Protein AF-A0AAU9IQX3-F1 (afdb_monomer_lite)

Sequence (150 aa):
MESRPSGNSKKLRDKISEKLEEYGEAIANEDLLDYIMLISTKCRKTKEQLLVILREFFEDQTEEFVDWLRNISFSTEKKKKCKFWPNCPDEEECSYFHPHEQCPRWPKCKFGAQCLFIHPTIACKFGENCSRPNCAYDHPHKKQKHNDNN

Structure (mmCIF, N/CA/C/O backbone):
data_AF-A0AAU9IQX3-F1
#
_entry.id   AF-A0AAU9IQX3-F1
#
loop_
_atom_site.group_PDB
_atom_site.id
_atom_site.type_symbol
_atom_site.label_atom_id
_atom_site.label_alt_id
_atom_site.label_comp_id
_atom_site.label_asym_id
_atom_site.label_entity_id
_atom_site.label_seq_id
_atom_site.pdbx_PDB_ins_code
_atom_site.Cartn_x
_atom_site.Cartn_y
_atom_site.Cartn_z
_atom_site.occupancy
_atom_site.B_iso_or_equiv
_atom_site.auth_seq_id
_atom_site.auth_comp_id
_atom_site.auth_asym_id
_atom_site.auth_atom_id
_atom_site.pdbx_PDB_model_num
ATOM 1 N N . MET A 1 1 ? 26.316 -1.452 14.684 1.00 34.81 1 MET A N 1
ATOM 2 C CA . MET A 1 1 ? 25.655 -1.399 13.362 1.00 34.81 1 MET A CA 1
ATOM 3 C C . MET A 1 1 ? 24.176 -1.204 13.632 1.00 34.81 1 MET A C 1
ATOM 5 O O . MET A 1 1 ? 23.478 -2.169 13.904 1.00 34.81 1 MET A O 1
ATOM 9 N N . GLU A 1 2 ? 23.744 0.049 13.727 1.00 32.09 2 GLU A N 1
ATOM 10 C CA . GLU A 1 2 ? 22.374 0.390 14.112 1.00 32.09 2 GLU A CA 1
ATOM 11 C C . GLU A 1 2 ? 21.469 0.333 12.882 1.00 32.09 2 GLU A C 1
ATOM 13 O O . GLU A 1 2 ? 21.666 1.048 11.897 1.00 32.09 2 GLU A O 1
ATOM 18 N N . SER A 1 3 ? 20.490 -0.564 12.924 1.00 39.12 3 SER A N 1
ATOM 19 C CA . SER A 1 3 ? 19.443 -0.673 11.917 1.00 39.12 3 SER A CA 1
ATOM 20 C C . SER A 1 3 ? 18.594 0.598 11.948 1.00 39.12 3 SER A C 1
ATOM 22 O O . SER A 1 3 ? 17.768 0.769 12.842 1.00 39.12 3 SER A O 1
ATOM 24 N N . ARG A 1 4 ? 18.791 1.499 10.976 1.00 37.75 4 ARG A N 1
ATOM 25 C CA . ARG A 1 4 ? 17.914 2.662 10.766 1.00 37.75 4 ARG A CA 1
ATOM 26 C C . ARG A 1 4 ? 16.454 2.182 10.689 1.00 37.75 4 ARG A C 1
ATOM 28 O O . ARG A 1 4 ? 16.157 1.349 9.826 1.00 37.75 4 ARG A O 1
ATOM 35 N N . PRO A 1 5 ? 15.530 2.680 11.530 1.00 39.25 5 PRO A N 1
ATOM 36 C CA . PRO A 1 5 ? 14.126 2.332 11.387 1.00 39.25 5 PRO A CA 1
ATOM 37 C C . PRO A 1 5 ? 13.634 2.857 10.034 1.00 39.25 5 PRO A C 1
ATOM 39 O O . PRO A 1 5 ? 13.852 4.016 9.680 1.00 39.25 5 PRO A O 1
ATOM 42 N N . SER A 1 6 ? 13.013 1.980 9.242 1.00 49.97 6 SER A N 1
ATOM 43 C CA . SER A 1 6 ? 12.410 2.351 7.959 1.00 49.97 6 SER A CA 1
ATOM 44 C C . SER A 1 6 ? 11.448 3.520 8.166 1.00 49.97 6 SER A C 1
ATOM 46 O O . SER A 1 6 ? 10.503 3.403 8.943 1.00 49.97 6 SER A O 1
ATOM 48 N N . GLY A 1 7 ? 11.642 4.628 7.442 1.00 55.78 7 GLY A N 1
ATOM 49 C CA . GLY A 1 7 ? 10.806 5.837 7.551 1.00 55.78 7 GLY A CA 1
ATOM 50 C C . GLY A 1 7 ? 9.304 5.602 7.322 1.00 55.78 7 GLY A C 1
ATOM 51 O O . GLY A 1 7 ? 8.484 6.427 7.713 1.00 55.78 7 GLY A O 1
ATOM 52 N N . ASN A 1 8 ? 8.931 4.452 6.758 1.00 64.00 8 ASN A N 1
ATOM 53 C CA . ASN A 1 8 ? 7.542 4.021 6.611 1.00 64.00 8 ASN A CA 1
ATOM 54 C C . ASN A 1 8 ? 6.880 3.663 7.952 1.00 64.00 8 ASN A C 1
ATOM 56 O O . ASN A 1 8 ? 5.699 3.940 8.121 1.00 64.00 8 ASN A O 1
ATOM 60 N N . SER A 1 9 ? 7.621 3.098 8.914 1.00 71.50 9 SER A N 1
ATOM 61 C CA . SER A 1 9 ? 7.076 2.746 10.233 1.00 71.50 9 SER A CA 1
ATOM 62 C C . SER A 1 9 ? 6.749 3.988 11.059 1.00 71.50 9 SER A C 1
ATOM 64 O O . SER A 1 9 ? 5.744 3.998 11.760 1.00 71.50 9 SER A O 1
ATOM 66 N N . LYS A 1 10 ? 7.559 5.051 10.934 1.00 78.12 10 LYS A N 1
ATOM 67 C CA . LYS A 1 10 ? 7.306 6.336 11.600 1.00 78.12 10 LYS A CA 1
ATOM 68 C C . LYS A 1 10 ? 6.043 7.004 11.043 1.00 78.12 10 LYS A C 1
ATOM 70 O O . LYS A 1 10 ? 5.125 7.274 11.799 1.00 78.12 10 LYS A O 1
ATOM 75 N N . LYS A 1 11 ? 5.937 7.108 9.710 1.00 82.75 11 LYS A N 1
ATOM 76 C CA . LYS A 1 11 ? 4.737 7.641 9.032 1.00 82.75 11 LYS A CA 1
ATOM 77 C C . LYS A 1 11 ? 3.459 6.861 9.354 1.00 82.75 11 LYS A C 1
ATOM 79 O O . LYS A 1 11 ? 2.388 7.453 9.409 1.00 82.75 11 LYS A O 1
ATOM 84 N N . LEU A 1 12 ? 3.555 5.538 9.502 1.00 85.06 12 LEU A N 1
ATOM 85 C CA . LEU A 1 12 ? 2.416 4.702 9.882 1.00 85.06 12 LEU A CA 1
ATOM 86 C C . LEU A 1 12 ? 1.978 4.992 11.322 1.00 85.06 12 LEU A C 1
ATOM 88 O O . LEU A 1 12 ? 0.790 5.181 11.558 1.00 85.06 12 LEU A O 1
ATOM 92 N N . ARG A 1 13 ? 2.937 5.074 12.252 1.00 87.81 13 ARG A N 1
ATOM 93 C CA . ARG A 1 13 ? 2.680 5.398 13.659 1.00 87.81 13 ARG A CA 1
ATOM 94 C C . ARG A 1 13 ? 1.999 6.758 13.807 1.00 87.81 13 ARG A C 1
ATOM 96 O O . ARG A 1 13 ? 0.999 6.834 14.505 1.00 87.81 13 ARG A O 1
ATOM 103 N N . ASP A 1 14 ? 2.500 7.787 13.121 1.00 88.69 14 ASP A N 1
ATOM 104 C CA . ASP A 1 14 ? 1.944 9.147 13.197 1.00 88.69 14 ASP A CA 1
ATOM 105 C C . ASP A 1 14 ? 0.465 9.172 12.760 1.00 88.69 14 ASP A C 1
ATOM 107 O O . ASP A 1 14 ? -0.378 9.730 13.453 1.00 88.69 14 ASP A O 1
ATOM 111 N N . LYS A 1 15 ? 0.123 8.469 11.668 1.00 90.06 15 LYS A N 1
ATOM 112 C CA . LYS A 1 15 ? -1.268 8.344 11.196 1.00 90.06 15 LYS A CA 1
ATOM 113 C C . LYS A 1 15 ? -2.175 7.596 12.170 1.00 90.06 15 LYS A C 1
ATOM 115 O O . LYS A 1 15 ? -3.340 7.947 12.298 1.00 90.06 15 LYS A O 1
ATOM 120 N N . ILE A 1 16 ? -1.673 6.529 12.799 1.00 90.00 16 ILE A N 1
ATOM 121 C CA . ILE A 1 16 ? -2.442 5.770 13.799 1.00 90.00 16 ILE A CA 1
ATOM 122 C C . ILE A 1 16 ? -2.677 6.632 15.029 1.00 90.00 16 ILE A C 1
ATOM 124 O O . ILE A 1 16 ? -3.809 6.685 15.483 1.00 90.00 16 ILE A O 1
ATOM 128 N N . SER A 1 17 ? -1.662 7.353 15.503 1.00 90.94 17 SER A N 1
ATOM 129 C CA . SER A 1 17 ? -1.792 8.282 16.628 1.00 90.94 17 SER A CA 1
ATOM 130 C C . SER A 1 17 ? -2.894 9.316 16.384 1.00 90.94 17 SER A C 1
ATOM 132 O O . SER A 1 17 ? -3.833 9.388 17.166 1.00 90.94 17 SER A O 1
ATOM 134 N N . GLU A 1 18 ? -2.836 10.030 15.255 1.00 91.06 18 GLU A N 1
ATOM 135 C CA . GLU A 1 18 ? -3.846 11.032 14.873 1.00 91.06 18 GLU A CA 1
ATOM 136 C C . GLU A 1 18 ? -5.248 10.413 14.783 1.00 91.06 18 GLU A C 1
ATOM 138 O O . GLU A 1 18 ? -6.224 10.974 15.274 1.00 91.06 18 GLU A O 1
ATOM 143 N N . LYS A 1 19 ? -5.356 9.199 14.226 1.00 90.50 19 LYS A N 1
ATOM 144 C CA . LYS A 1 19 ? -6.648 8.521 14.122 1.00 90.50 19 LYS A CA 1
ATOM 145 C C . LYS A 1 19 ? -7.205 8.087 15.475 1.00 90.50 19 LYS A C 1
ATOM 147 O O . LYS A 1 19 ? -8.419 8.083 15.631 1.00 90.50 19 LYS A O 1
ATOM 152 N N . LEU A 1 20 ? -6.358 7.703 16.431 1.00 90.69 20 LEU A N 1
ATOM 153 C CA . LEU A 1 20 ? -6.795 7.354 17.786 1.00 90.69 20 LEU A CA 1
ATOM 154 C C . LEU A 1 20 ? -7.352 8.573 18.531 1.00 90.69 20 LEU A C 1
ATOM 156 O O . LEU A 1 20 ? -8.332 8.428 19.257 1.00 90.69 20 LEU A O 1
ATOM 160 N N . GLU A 1 21 ? -6.784 9.761 18.311 1.00 88.88 21 GLU A N 1
ATOM 161 C CA . GLU A 1 21 ? -7.283 11.015 18.893 1.00 88.88 21 GLU A CA 1
ATOM 162 C C . GLU A 1 21 ? -8.717 11.334 18.437 1.00 88.88 21 GLU A C 1
ATOM 164 O O . GLU A 1 21 ? -9.513 11.822 19.238 1.00 88.88 21 GLU A O 1
ATOM 169 N N . GLU A 1 22 ? -9.096 10.975 17.201 1.00 88.06 22 GLU A N 1
ATOM 170 C CA . GLU A 1 22 ? -10.477 11.127 16.707 1.00 88.06 22 GLU A CA 1
ATOM 171 C C . GLU A 1 22 ? -11.498 10.272 17.483 1.00 88.06 22 GLU A C 1
ATOM 173 O O . GLU A 1 22 ? -12.663 10.656 17.585 1.00 88.06 22 GLU A O 1
ATOM 178 N N . TYR A 1 23 ? -11.079 9.127 18.038 1.00 84.88 23 TYR A N 1
ATOM 179 C CA . TYR A 1 23 ? -11.939 8.265 18.863 1.00 84.88 23 TYR A CA 1
ATOM 180 C C . TYR A 1 23 ? -11.944 8.675 20.347 1.00 84.88 23 TYR A C 1
ATOM 182 O O . TYR A 1 23 ? -12.797 8.214 21.105 1.00 84.88 23 TYR A O 1
ATOM 190 N N . GLY A 1 24 ? -11.040 9.573 20.754 1.00 82.00 24 GLY A N 1
ATOM 191 C CA . GLY A 1 24 ? -11.002 10.207 22.072 1.00 82.00 24 GLY A CA 1
ATOM 192 C C . GLY A 1 24 ? -9.665 10.046 22.804 1.00 82.00 24 GLY A C 1
ATOM 193 O O . GLY A 1 24 ? -9.001 9.015 22.712 1.00 82.00 24 GLY A O 1
ATOM 194 N N . GLU A 1 25 ? -9.299 11.047 23.613 1.00 73.75 25 GLU A N 1
ATOM 195 C CA . GLU A 1 25 ? -8.032 11.077 24.374 1.00 73.75 25 GLU A CA 1
ATOM 196 C C . GLU A 1 25 ? -7.848 9.871 25.312 1.00 73.75 25 GLU A C 1
ATOM 198 O O . GLU A 1 25 ? -6.729 9.412 25.515 1.00 73.75 25 GLU A O 1
ATOM 203 N N . ALA A 1 26 ? -8.938 9.312 25.850 1.00 72.12 26 ALA A N 1
ATOM 204 C CA . ALA A 1 26 ? -8.882 8.120 26.702 1.00 72.12 26 ALA A CA 1
ATOM 205 C C . ALA A 1 26 ? -8.485 6.843 25.935 1.00 72.12 26 ALA A C 1
ATOM 207 O O . ALA A 1 26 ? -7.993 5.890 26.537 1.00 72.12 26 ALA A O 1
ATOM 208 N N . ILE A 1 27 ? -8.702 6.827 24.616 1.00 74.62 27 ILE A N 1
ATOM 209 C CA . ILE A 1 27 ? -8.369 5.715 23.718 1.00 74.62 27 ILE A CA 1
ATOM 210 C C . ILE A 1 27 ? -6.983 5.930 23.092 1.00 74.62 27 ILE A C 1
ATOM 212 O O . ILE A 1 27 ? -6.264 4.962 22.844 1.00 74.62 27 ILE A O 1
ATOM 216 N N . ALA A 1 28 ? -6.562 7.183 22.897 1.00 79.56 28 ALA A N 1
ATOM 217 C CA . ALA A 1 28 ? -5.252 7.570 22.369 1.00 79.56 28 ALA A CA 1
ATOM 218 C C . ALA A 1 28 ? -4.090 7.362 23.367 1.00 79.56 28 ALA A C 1
ATOM 220 O O . ALA A 1 28 ? -3.314 8.271 23.649 1.00 79.56 28 ALA A O 1
ATOM 221 N N . ASN A 1 29 ? -3.946 6.144 23.899 1.00 84.88 29 ASN A N 1
ATOM 222 C CA . ASN A 1 29 ? -2.809 5.753 24.731 1.00 84.88 29 ASN A CA 1
ATOM 223 C C . ASN A 1 29 ? -1.648 5.214 23.865 1.00 84.88 29 ASN A C 1
ATOM 225 O O . ASN A 1 29 ? -1.849 4.405 22.955 1.00 84.88 29 ASN A O 1
ATOM 229 N N . GLU A 1 30 ? -0.425 5.608 24.217 1.00 86.31 30 GLU A N 1
ATOM 230 C CA . GLU A 1 30 ? 0.847 5.065 23.730 1.00 86.31 30 GLU A CA 1
ATOM 231 C C . GLU A 1 30 ? 0.910 3.527 23.784 1.00 86.31 30 GLU A C 1
ATOM 233 O O . GLU A 1 30 ? 1.364 2.907 22.823 1.00 86.31 30 GLU A O 1
ATOM 238 N N . ASP A 1 31 ? 0.367 2.887 24.828 1.00 88.25 31 ASP A N 1
ATOM 239 C CA . ASP A 1 31 ? 0.328 1.418 24.924 1.00 88.25 31 ASP A CA 1
ATOM 240 C C . ASP A 1 31 ? -0.527 0.781 23.812 1.00 88.25 31 ASP A C 1
ATOM 242 O O . ASP A 1 31 ? -0.149 -0.234 23.214 1.00 88.25 31 ASP A O 1
ATOM 246 N N . LEU A 1 32 ? -1.688 1.379 23.510 1.00 89.38 32 LEU A N 1
ATOM 247 C CA . LEU A 1 32 ? -2.585 0.901 22.456 1.00 89.38 32 LEU A CA 1
ATOM 248 C C . LEU A 1 32 ? -1.977 1.163 21.075 1.00 89.38 32 LEU A C 1
ATOM 250 O O . LEU A 1 32 ? -2.033 0.296 20.202 1.00 89.38 32 LEU A O 1
ATOM 254 N N . LEU A 1 33 ? -1.344 2.323 20.889 1.00 89.69 33 LEU A N 1
ATOM 255 C CA . LEU A 1 33 ? -0.616 2.662 19.670 1.00 89.69 33 LEU A CA 1
ATOM 256 C C . LEU A 1 33 ? 0.515 1.662 19.393 1.00 89.69 33 LEU A C 1
ATOM 258 O O . LEU A 1 33 ? 0.623 1.151 18.274 1.00 89.69 33 LEU A O 1
ATOM 262 N N . ASP A 1 34 ? 1.315 1.323 20.404 1.00 88.94 34 ASP A N 1
ATOM 263 C CA . ASP A 1 34 ? 2.390 0.339 20.287 1.00 88.94 34 ASP A CA 1
ATOM 264 C C . ASP A 1 34 ? 1.852 -1.070 20.017 1.00 88.94 34 ASP A C 1
ATOM 266 O O . ASP A 1 34 ? 2.400 -1.796 19.176 1.00 88.94 34 ASP A O 1
ATOM 270 N N . TYR A 1 35 ? 0.738 -1.450 20.647 1.00 90.19 35 TYR A N 1
ATOM 271 C CA . TYR A 1 35 ? 0.061 -2.715 20.373 1.00 90.19 35 TYR A CA 1
ATOM 272 C C . TYR A 1 35 ? -0.462 -2.790 18.929 1.00 90.19 35 TYR A C 1
ATOM 274 O O . TYR A 1 35 ? -0.204 -3.776 18.228 1.00 90.19 35 TYR A O 1
ATOM 282 N N . ILE A 1 36 ? -1.118 -1.732 18.436 1.00 89.31 36 ILE A N 1
ATOM 283 C CA . ILE A 1 36 ? -1.622 -1.639 17.057 1.00 89.31 36 ILE A CA 1
ATOM 284 C C . ILE A 1 36 ? -0.460 -1.654 16.058 1.00 89.31 36 ILE A C 1
ATOM 286 O O . ILE A 1 36 ? -0.515 -2.359 15.045 1.00 89.31 36 ILE A O 1
ATOM 290 N N . MET A 1 37 ? 0.627 -0.938 16.343 1.00 87.62 37 MET A N 1
ATOM 291 C CA . MET A 1 37 ? 1.842 -0.964 15.529 1.00 87.62 37 MET A CA 1
ATOM 292 C C . MET A 1 37 ? 2.470 -2.358 15.497 1.00 87.62 37 MET A C 1
ATOM 294 O O . MET A 1 37 ? 2.887 -2.824 14.430 1.00 87.62 37 MET A O 1
ATOM 298 N N . LEU A 1 38 ? 2.505 -3.062 16.630 1.00 86.56 38 LEU A N 1
ATOM 299 C CA . LEU A 1 38 ? 3.026 -4.422 16.728 1.00 86.56 38 LEU A CA 1
ATOM 300 C C . LEU A 1 38 ? 2.207 -5.397 15.875 1.00 86.56 38 LEU A C 1
ATOM 302 O O . LEU A 1 38 ? 2.783 -6.137 15.069 1.00 86.56 38 LEU A O 1
ATOM 306 N N . ILE A 1 39 ? 0.878 -5.384 16.003 1.00 86.31 39 ILE A N 1
ATOM 307 C CA . ILE A 1 39 ? 0.013 -6.274 15.218 1.00 86.31 39 ILE A CA 1
ATOM 308 C C . ILE A 1 39 ? -0.017 -5.886 13.738 1.00 86.31 39 ILE A C 1
ATOM 310 O O . ILE A 1 39 ? -0.113 -6.784 12.913 1.00 86.31 39 ILE A O 1
ATOM 314 N N . SER A 1 40 ? 0.137 -4.606 13.382 1.00 82.25 40 SER A N 1
ATOM 315 C CA . SER A 1 40 ? 0.114 -4.145 11.982 1.00 82.25 40 SER A CA 1
ATOM 316 C C . SER A 1 40 ? 1.426 -4.406 11.241 1.00 82.25 40 SER A C 1
ATOM 318 O O . SER A 1 40 ? 1.422 -4.678 10.041 1.00 82.25 40 SER A O 1
ATOM 320 N N . THR A 1 41 ? 2.567 -4.343 11.935 1.00 79.69 41 THR A N 1
ATOM 321 C CA . THR A 1 41 ? 3.894 -4.473 11.303 1.00 79.69 41 THR A CA 1
ATOM 322 C C . THR A 1 41 ? 4.523 -5.853 11.469 1.00 79.69 41 THR A C 1
ATOM 324 O O . THR A 1 41 ? 5.248 -6.297 10.577 1.00 79.69 41 THR A O 1
ATOM 327 N N . LYS A 1 42 ? 4.257 -6.555 12.581 1.00 74.25 42 LYS A N 1
ATOM 328 C CA . LYS A 1 42 ? 4.885 -7.853 12.883 1.00 74.25 42 LYS A CA 1
ATOM 329 C C . LYS A 1 42 ? 3.951 -9.051 12.706 1.00 74.25 42 LYS A C 1
ATOM 331 O O . LYS A 1 42 ? 4.448 -10.164 12.552 1.00 74.25 42 LYS A O 1
ATOM 336 N N . CYS A 1 43 ? 2.630 -8.856 12.675 1.00 69.38 43 CYS A N 1
ATOM 337 C CA . CYS A 1 43 ? 1.661 -9.942 12.506 1.00 69.38 43 CYS A CA 1
ATOM 338 C C . CYS A 1 43 ? 0.806 -9.769 11.242 1.00 69.38 43 CYS A C 1
ATOM 340 O O . CYS A 1 43 ? 0.113 -8.779 11.062 1.00 69.38 43 CYS A O 1
ATOM 342 N N . ARG A 1 44 ? 0.746 -10.780 10.369 1.00 74.06 44 ARG A N 1
ATOM 343 C CA . ARG A 1 44 ? -0.257 -10.791 9.287 1.00 74.06 44 ARG A CA 1
ATOM 344 C C . ARG A 1 44 ? -1.610 -11.252 9.831 1.00 74.06 44 ARG A C 1
ATOM 346 O O . ARG A 1 44 ? -1.940 -12.428 9.713 1.00 74.06 44 ARG A O 1
ATOM 353 N N . LYS A 1 45 ? -2.366 -10.349 10.457 1.00 83.12 45 LYS A N 1
ATOM 354 C CA . LYS A 1 45 ? -3.719 -10.631 10.964 1.00 83.12 45 LYS A CA 1
ATOM 355 C C . LYS A 1 45 ? -4.790 -10.447 9.876 1.00 83.12 45 LYS A C 1
ATOM 357 O O . LYS A 1 45 ? -4.690 -9.559 9.022 1.00 83.12 45 LYS A O 1
ATOM 362 N N . THR A 1 46 ? -5.821 -11.294 9.886 1.00 87.00 46 THR A N 1
ATOM 363 C CA . THR A 1 46 ? -6.987 -11.159 8.985 1.00 87.00 46 THR A CA 1
ATOM 364 C C . THR A 1 46 ? -7.969 -10.079 9.482 1.00 87.00 46 THR A C 1
ATOM 366 O O . THR A 1 46 ? -7.724 -9.491 10.535 1.00 87.00 46 THR A O 1
ATOM 369 N N . LYS A 1 47 ? -9.042 -9.752 8.728 1.00 88.19 47 LYS A N 1
ATOM 370 C CA . LYS A 1 47 ? -9.974 -8.659 9.115 1.00 88.19 47 LYS A CA 1
ATOM 371 C C . LYS A 1 47 ? -10.637 -9.066 10.413 1.00 88.19 47 LYS A C 1
ATOM 373 O O . LYS A 1 47 ? -10.653 -8.322 11.375 1.00 88.19 47 LYS A O 1
ATOM 378 N N . GLU A 1 48 ? -11.091 -10.308 10.416 1.00 89.50 48 GLU A N 1
ATOM 379 C CA . GLU A 1 48 ? -11.828 -10.980 11.469 1.00 89.50 48 GLU A CA 1
ATOM 380 C C . GLU A 1 48 ? -10.984 -11.043 12.742 1.00 89.50 48 GLU A C 1
ATOM 382 O O . GLU A 1 48 ? -11.472 -10.742 13.823 1.00 89.50 48 GLU A O 1
ATOM 387 N N . GLN A 1 49 ? -9.688 -11.347 12.613 1.00 88.81 49 GLN A N 1
ATOM 388 C CA . GLN A 1 49 ? -8.778 -11.348 13.756 1.00 88.81 49 GLN A CA 1
ATOM 389 C C . GLN A 1 49 ? -8.563 -9.946 14.332 1.00 88.81 49 GLN A C 1
ATOM 391 O O . GLN A 1 49 ? -8.549 -9.801 15.548 1.00 88.81 49 GLN A O 1
ATOM 396 N N . LEU A 1 50 ? -8.391 -8.924 13.486 1.00 89.38 50 LEU A N 1
ATOM 397 C CA . LEU A 1 50 ? -8.241 -7.540 13.949 1.00 89.38 50 LEU A CA 1
ATOM 398 C C . LEU A 1 50 ? -9.525 -7.014 14.590 1.00 89.38 50 LEU A C 1
ATOM 400 O O . LEU A 1 50 ? -9.443 -6.364 15.622 1.00 89.38 50 LEU A O 1
ATOM 404 N N . LEU A 1 51 ? -10.688 -7.344 14.023 1.00 90.12 51 LEU A N 1
ATOM 405 C CA . LEU A 1 51 ? -11.989 -7.012 14.599 1.00 90.12 51 LEU A CA 1
ATOM 406 C C . LEU A 1 51 ? -12.115 -7.597 16.001 1.00 90.12 51 LEU A C 1
ATOM 408 O O . LEU A 1 51 ? -12.419 -6.866 16.926 1.00 90.12 51 LEU A O 1
ATOM 412 N N . VAL A 1 52 ? -11.829 -8.889 16.184 1.00 91.31 52 VAL A N 1
ATOM 413 C CA . VAL A 1 52 ? -11.918 -9.522 17.509 1.00 91.31 52 VAL A CA 1
ATOM 414 C C . VAL A 1 52 ? -10.956 -8.876 18.508 1.00 91.31 52 VAL A C 1
ATOM 416 O O . VAL A 1 52 ? -11.358 -8.607 19.632 1.00 91.31 52 VAL A O 1
ATOM 419 N N . ILE A 1 53 ? -9.714 -8.604 18.099 1.00 89.06 53 ILE A N 1
ATOM 420 C CA . ILE A 1 53 ? -8.685 -8.020 18.971 1.00 89.06 53 ILE A CA 1
ATOM 421 C C . ILE A 1 53 ? -9.031 -6.583 19.378 1.00 89.06 53 ILE A C 1
ATOM 423 O O . ILE A 1 53 ? -8.856 -6.206 20.530 1.00 89.06 53 ILE A O 1
ATOM 427 N N . LEU A 1 54 ? -9.476 -5.765 18.425 1.00 89.31 54 LEU A N 1
ATOM 428 C CA . LEU A 1 54 ? -9.678 -4.336 18.645 1.00 89.31 54 LEU A CA 1
ATOM 429 C C . LEU A 1 54 ? -11.080 -4.012 19.174 1.00 89.31 54 LEU A C 1
ATOM 431 O O . LEU A 1 54 ? -11.300 -2.906 19.660 1.00 89.31 54 LEU A O 1
ATOM 435 N N . ARG A 1 55 ? -12.005 -4.982 19.164 1.00 89.38 55 ARG A N 1
ATOM 436 C CA . ARG A 1 55 ? -13.36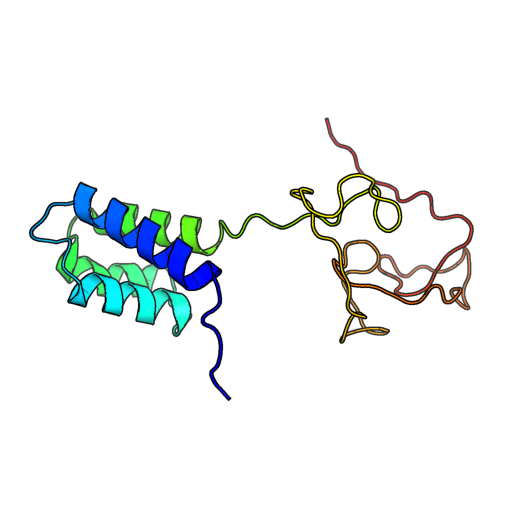4 -4.805 19.693 1.00 89.38 55 ARG A CA 1
ATOM 437 C C . ARG A 1 55 ? -13.401 -4.470 21.171 1.00 89.38 55 ARG A C 1
ATOM 439 O O . ARG A 1 55 ? -14.304 -3.759 21.590 1.00 89.38 55 ARG A O 1
ATOM 446 N N . GLU A 1 56 ? -12.415 -4.935 21.930 1.00 86.25 56 GLU A N 1
ATOM 447 C CA . GLU A 1 56 ? -12.283 -4.599 23.349 1.00 86.25 56 GLU A CA 1
ATOM 448 C C . GLU A 1 56 ? -11.951 -3.114 23.583 1.00 86.25 56 GLU A C 1
ATOM 450 O O . GLU A 1 56 ? -12.170 -2.623 24.684 1.00 86.25 56 GLU A O 1
ATOM 455 N N . PHE A 1 57 ? -11.459 -2.397 22.565 1.00 86.75 57 PHE A N 1
ATOM 456 C CA . PHE A 1 57 ? -11.043 -0.993 22.672 1.00 86.75 57 PHE A CA 1
ATOM 457 C C . PHE A 1 57 ? -11.995 -0.020 21.969 1.00 86.75 57 PHE A C 1
ATOM 459 O O . PHE A 1 57 ? -12.201 1.083 22.463 1.00 86.75 57 PHE A O 1
ATOM 466 N N . PHE A 1 58 ? -12.556 -0.406 20.816 1.00 86.31 58 PHE A N 1
ATOM 467 C CA . PHE A 1 58 ? -13.364 0.492 19.977 1.00 86.31 58 PHE A CA 1
ATOM 468 C C . PHE A 1 58 ? -14.835 0.078 19.868 1.00 86.31 58 PHE A C 1
ATOM 470 O O . PHE A 1 58 ? -15.594 0.749 19.174 1.00 86.31 58 PHE A O 1
ATOM 477 N N . GLU A 1 59 ? -15.246 -1.023 20.507 1.00 85.25 59 GLU A N 1
ATOM 478 C CA . GLU A 1 59 ? -16.630 -1.515 20.537 1.00 85.25 59 GLU A CA 1
ATOM 479 C C . GLU A 1 59 ? -17.311 -1.459 19.150 1.00 85.25 59 GLU A C 1
ATOM 481 O O . GLU A 1 59 ? -16.853 -2.116 18.207 1.00 85.25 59 GLU A O 1
ATOM 486 N N . ASP A 1 60 ? -18.372 -0.663 18.997 1.00 85.38 60 ASP A N 1
ATOM 487 C CA . ASP A 1 60 ? -19.153 -0.514 17.763 1.00 85.38 60 ASP A CA 1
ATOM 488 C C . ASP A 1 60 ? -18.399 0.202 16.627 1.00 85.38 60 ASP A C 1
ATOM 490 O O . ASP A 1 60 ? -18.749 0.058 15.458 1.00 85.38 60 ASP A O 1
ATOM 494 N N . GLN A 1 61 ? -17.333 0.940 16.941 1.00 86.44 61 GLN A N 1
ATOM 495 C CA . GLN A 1 61 ? -16.493 1.667 15.979 1.00 86.44 61 GLN A CA 1
ATOM 496 C C . GLN A 1 61 ? -15.310 0.832 15.460 1.00 86.44 61 GLN A C 1
ATOM 498 O O . GLN A 1 61 ? -14.529 1.269 14.611 1.00 86.44 61 GLN A O 1
ATOM 503 N N . THR A 1 62 ? -15.180 -0.408 15.936 1.00 90.69 62 THR A N 1
ATOM 504 C CA . THR A 1 62 ? -14.049 -1.282 15.605 1.00 90.69 62 THR A CA 1
ATOM 505 C C . THR A 1 62 ? -13.972 -1.607 14.120 1.00 90.69 62 THR A C 1
ATOM 507 O O . THR A 1 62 ? -12.878 -1.725 13.566 1.00 90.69 62 THR A O 1
ATOM 510 N N . GLU A 1 63 ? -15.115 -1.771 13.453 1.00 90.81 63 GLU A N 1
ATOM 511 C CA . GLU A 1 63 ? -15.120 -2.115 12.034 1.00 90.81 63 GLU A CA 1
ATOM 512 C C . GLU A 1 63 ? -14.563 -0.993 11.160 1.00 90.81 63 GLU A C 1
ATOM 514 O O . GLU A 1 63 ? -13.718 -1.265 10.301 1.00 90.81 63 GLU A O 1
ATOM 519 N N . GLU A 1 64 ? -14.960 0.250 11.427 1.00 90.50 64 GLU A N 1
ATOM 520 C CA . GLU A 1 64 ? -14.450 1.420 10.711 1.00 90.50 64 GLU A CA 1
ATOM 521 C C . GLU A 1 64 ? -12.951 1.604 10.953 1.00 90.50 64 GLU A C 1
ATOM 523 O O . GLU A 1 64 ? -12.185 1.801 10.004 1.00 90.50 64 GLU A O 1
ATOM 528 N N . PHE A 1 65 ? -12.501 1.437 12.201 1.00 91.19 65 PHE A N 1
ATOM 529 C CA . PHE A 1 65 ? -11.080 1.504 12.529 1.00 91.19 65 PHE A CA 1
ATOM 530 C C . PHE A 1 65 ? -10.263 0.413 11.822 1.00 91.19 65 PHE A C 1
ATOM 532 O O . PHE A 1 65 ? -9.207 0.696 11.256 1.00 91.19 65 PHE A O 1
ATOM 539 N N . VAL A 1 66 ? -10.736 -0.838 11.811 1.00 91.19 66 VAL A N 1
ATOM 540 C CA . VAL A 1 66 ? -10.028 -1.960 11.171 1.00 91.19 66 VAL A CA 1
ATOM 541 C C . VAL A 1 66 ? -9.968 -1.805 9.653 1.00 91.19 66 VAL A C 1
ATOM 543 O O . VAL A 1 66 ? -8.938 -2.128 9.049 1.00 91.19 66 VAL A O 1
ATOM 546 N N . ASP A 1 67 ? -11.044 -1.334 9.022 1.00 89.62 67 ASP A N 1
ATOM 547 C CA . ASP A 1 67 ? -11.060 -1.078 7.581 1.00 89.62 67 ASP A CA 1
ATOM 548 C C . ASP A 1 67 ? -10.064 0.028 7.209 1.00 89.62 67 ASP A C 1
ATOM 550 O O . ASP A 1 67 ? -9.191 -0.163 6.352 1.00 89.62 67 ASP A O 1
ATOM 554 N N . TRP A 1 68 ? -10.092 1.128 7.964 1.00 89.81 68 TRP A N 1
ATOM 555 C CA . TRP A 1 68 ? -9.131 2.213 7.833 1.00 89.81 68 TRP A CA 1
ATOM 556 C C . TRP A 1 68 ? -7.685 1.738 8.041 1.00 89.81 68 TRP A C 1
ATOM 558 O O . TRP A 1 68 ? -6.829 1.990 7.191 1.00 89.81 68 TRP A O 1
ATOM 568 N N . LEU A 1 69 ? -7.405 0.981 9.109 1.00 88.56 69 LEU A N 1
ATOM 569 C CA . LEU A 1 69 ? -6.062 0.491 9.445 1.00 88.56 69 LEU A CA 1
ATOM 570 C C . LEU A 1 69 ? -5.476 -0.357 8.309 1.00 88.56 69 LEU A C 1
ATOM 572 O O . LEU A 1 69 ? -4.290 -0.265 7.963 1.00 88.56 69 LEU A O 1
ATOM 576 N N . ARG A 1 70 ? -6.328 -1.176 7.688 1.00 85.75 70 ARG A N 1
ATOM 577 C CA . ARG A 1 70 ? -5.966 -1.962 6.510 1.00 85.75 70 ARG A CA 1
ATOM 578 C C . ARG A 1 70 ? -5.677 -1.055 5.329 1.00 85.75 70 ARG A C 1
ATOM 580 O O . ARG A 1 70 ? -4.623 -1.201 4.714 1.00 85.75 70 ARG A O 1
ATOM 587 N N . ASN A 1 71 ? -6.545 -0.092 5.050 1.00 84.06 71 ASN A N 1
ATOM 588 C CA . ASN A 1 71 ? -6.357 0.843 3.950 1.00 84.06 71 ASN A CA 1
ATOM 589 C C . ASN A 1 71 ? -5.048 1.644 4.088 1.00 84.06 71 ASN A C 1
ATOM 591 O O . ASN A 1 71 ? -4.270 1.720 3.134 1.00 84.06 71 ASN A O 1
ATOM 595 N N . ILE A 1 72 ? -4.710 2.143 5.283 1.00 80.12 72 ILE A N 1
ATOM 596 C CA . ILE A 1 72 ? -3.458 2.891 5.468 1.00 80.12 72 ILE A CA 1
ATOM 597 C C . ILE A 1 72 ? -2.211 2.008 5.364 1.00 80.12 72 ILE A C 1
ATOM 599 O O . ILE A 1 72 ? -1.188 2.458 4.847 1.00 80.12 72 ILE A O 1
ATOM 603 N N . SER A 1 73 ? -2.301 0.744 5.793 1.00 66.38 73 SER A N 1
ATOM 604 C CA . SER A 1 73 ? -1.198 -0.221 5.699 1.00 66.38 73 SER A CA 1
ATOM 605 C C . SER A 1 73 ? -0.904 -0.605 4.244 1.00 66.38 73 SER A C 1
ATOM 607 O O . SER A 1 73 ? 0.232 -0.933 3.902 1.00 66.38 73 SER A O 1
ATOM 609 N N . PHE A 1 74 ? -1.910 -0.523 3.367 1.00 58.25 74 PHE A N 1
ATOM 610 C CA . PHE A 1 74 ? -1.767 -0.708 1.918 1.00 58.25 74 PHE A CA 1
ATOM 611 C C . PHE A 1 74 ? -1.566 0.604 1.145 1.00 58.25 74 PHE A C 1
ATOM 613 O O . PHE A 1 74 ? -1.152 0.563 -0.015 1.00 58.25 74 PHE A O 1
ATOM 620 N N . SER A 1 75 ? -1.748 1.758 1.795 1.00 52.25 75 SER A N 1
ATOM 621 C CA . SER A 1 75 ? -1.446 3.099 1.273 1.00 52.25 75 SER A CA 1
ATOM 622 C C . SER A 1 75 ? 0.053 3.418 1.303 1.00 52.25 75 SER A C 1
ATOM 624 O O . SER A 1 75 ? 0.463 4.574 1.416 1.00 52.25 75 SER A O 1
A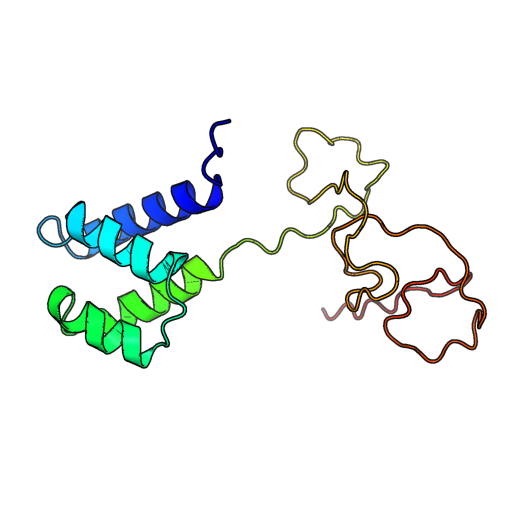TOM 626 N N . THR A 1 76 ? 0.907 2.400 1.157 1.00 52.75 76 THR A N 1
ATOM 627 C CA . THR A 1 76 ? 2.224 2.629 0.575 1.00 52.75 76 THR A CA 1
ATOM 628 C C . THR A 1 76 ? 1.953 3.100 -0.842 1.00 52.75 76 THR A C 1
ATOM 630 O O . THR A 1 76 ? 1.576 2.287 -1.690 1.00 52.75 76 THR A O 1
ATOM 633 N N . GLU A 1 77 ? 2.066 4.402 -1.095 1.00 57.81 77 GLU A N 1
ATOM 634 C CA . GLU A 1 77 ? 2.043 4.934 -2.451 1.00 57.81 77 GLU A CA 1
ATOM 635 C C . GLU A 1 77 ? 2.894 4.008 -3.313 1.00 57.81 77 GLU A C 1
ATOM 637 O O . GLU A 1 77 ? 4.085 3.812 -3.042 1.00 57.81 77 GLU A O 1
ATOM 642 N N . LYS A 1 78 ? 2.258 3.316 -4.266 1.00 53.72 78 LYS A N 1
ATOM 643 C CA . LYS A 1 78 ? 2.961 2.425 -5.183 1.00 53.72 78 LYS A CA 1
ATOM 644 C C . LYS A 1 78 ? 3.922 3.323 -5.943 1.00 53.72 78 LYS A C 1
ATOM 646 O O . LYS A 1 78 ? 3.511 3.946 -6.919 1.00 53.72 78 LYS A O 1
ATOM 651 N N . LYS A 1 79 ? 5.164 3.446 -5.467 1.00 67.56 79 LYS A N 1
ATOM 652 C CA . LYS A 1 79 ? 6.156 4.315 -6.089 1.00 67.56 79 LYS A CA 1
ATOM 653 C C . LYS A 1 79 ? 6.312 3.837 -7.524 1.00 67.56 79 LYS A C 1
ATOM 655 O O . LYS A 1 79 ? 6.801 2.734 -7.763 1.00 67.56 79 LYS A O 1
ATOM 660 N N . LYS A 1 80 ? 5.815 4.620 -8.477 1.00 78.06 80 LYS A N 1
ATOM 661 C CA . LYS A 1 80 ? 5.978 4.326 -9.898 1.00 78.06 80 LYS A CA 1
ATOM 662 C C . LYS A 1 80 ? 7.428 4.635 -10.259 1.00 78.06 80 LYS A C 1
ATOM 664 O O . LYS A 1 80 ? 7.985 5.619 -9.774 1.00 78.06 80 LYS A O 1
ATOM 669 N N . LYS A 1 81 ? 8.043 3.790 -11.088 1.00 81.56 81 LYS A N 1
ATOM 670 C CA . LYS A 1 81 ? 9.373 4.074 -11.637 1.00 81.56 81 LYS A CA 1
ATOM 671 C C . LYS A 1 81 ? 9.288 5.348 -12.477 1.00 81.56 81 LYS A C 1
ATOM 673 O O . LYS A 1 81 ? 8.329 5.507 -13.232 1.00 81.56 81 LYS A O 1
ATOM 678 N N . CYS A 1 82 ? 10.249 6.252 -12.322 1.00 84.81 82 CYS A N 1
ATOM 679 C CA . CYS A 1 82 ? 10.268 7.474 -13.118 1.00 84.81 82 CYS A CA 1
ATOM 680 C C . CYS A 1 82 ? 10.374 7.134 -14.607 1.00 84.81 82 CYS A C 1
ATOM 682 O O . CYS A 1 82 ? 11.204 6.317 -15.007 1.00 84.81 82 CYS A O 1
ATOM 684 N N . LYS A 1 83 ? 9.543 7.781 -15.429 1.00 81.44 83 LYS A N 1
ATOM 685 C CA . LYS A 1 83 ? 9.539 7.590 -16.887 1.00 81.44 83 LYS A CA 1
ATOM 686 C C . LYS A 1 83 ? 10.781 8.156 -17.578 1.00 81.44 83 LYS A C 1
ATOM 688 O O . LYS A 1 83 ? 11.121 7.700 -18.661 1.00 81.44 83 LYS A O 1
ATOM 693 N N . PHE A 1 84 ? 11.421 9.155 -16.968 1.00 82.31 84 PHE A N 1
ATOM 694 C CA . PHE A 1 84 ? 12.595 9.831 -17.524 1.00 82.31 84 PHE A CA 1
ATOM 695 C C . PHE A 1 84 ? 13.914 9.257 -17.006 1.00 82.31 84 PHE A C 1
ATOM 697 O O . PHE A 1 84 ? 14.966 9.596 -17.535 1.00 82.31 84 PHE A O 1
ATOM 704 N N . TRP A 1 85 ? 13.876 8.368 -16.010 1.00 79.62 85 TRP A N 1
ATOM 705 C CA . TRP A 1 85 ? 15.066 7.663 -15.540 1.00 79.62 85 TRP A CA 1
ATOM 706 C C . TRP A 1 85 ? 15.672 6.820 -16.677 1.00 79.62 85 TRP A C 1
ATOM 708 O O . TRP A 1 85 ? 14.918 6.135 -17.377 1.00 79.62 85 TRP A O 1
ATOM 718 N N . PRO A 1 86 ? 17.005 6.823 -16.877 1.00 80.50 86 PRO A N 1
ATOM 719 C CA . PRO A 1 86 ? 18.067 7.367 -16.012 1.00 80.50 86 PRO A CA 1
ATOM 720 C C . PRO A 1 86 ? 18.442 8.841 -16.258 1.00 80.50 86 PRO A C 1
ATOM 722 O O . PRO A 1 86 ? 19.364 9.340 -15.635 1.00 80.50 86 PRO A O 1
ATOM 725 N N . ASN A 1 87 ? 17.745 9.541 -17.152 1.00 83.06 87 ASN A N 1
ATOM 726 C CA . ASN A 1 87 ? 18.064 10.910 -17.572 1.00 83.06 87 ASN A CA 1
ATOM 727 C C . ASN A 1 87 ? 17.115 11.949 -16.945 1.00 83.06 87 ASN A C 1
ATOM 729 O O . ASN A 1 87 ? 16.749 12.930 -17.594 1.00 83.06 87 ASN A O 1
ATOM 733 N N . CYS A 1 88 ? 16.622 11.702 -15.729 1.00 85.56 88 CYS A N 1
ATOM 734 C CA . CYS A 1 88 ? 15.679 12.616 -15.089 1.00 85.56 88 CYS A CA 1
ATOM 735 C C . CYS A 1 88 ? 16.416 13.901 -14.659 1.00 85.56 88 CYS A C 1
ATOM 737 O O . CYS A 1 88 ? 17.423 13.785 -13.968 1.00 85.56 88 CYS A O 1
ATOM 739 N N . PRO A 1 89 ? 15.945 15.104 -15.044 1.00 84.94 89 PRO A N 1
ATOM 740 C CA . PRO A 1 89 ? 16.626 16.358 -14.703 1.00 84.94 89 PRO A CA 1
ATOM 741 C C . PRO A 1 89 ? 16.487 16.742 -13.222 1.00 84.94 89 PRO A C 1
ATOM 743 O O . PRO A 1 89 ? 17.377 17.385 -12.680 1.00 84.94 89 PRO A O 1
ATOM 746 N N . ASP A 1 90 ? 15.406 16.311 -12.567 1.00 83.12 90 ASP A N 1
ATOM 747 C CA . ASP A 1 90 ? 15.077 16.638 -11.175 1.00 83.12 90 ASP A CA 1
ATOM 748 C C . ASP A 1 90 ? 15.386 15.464 -10.232 1.00 83.12 90 ASP A C 1
ATOM 750 O O . ASP A 1 90 ? 14.554 15.093 -9.410 1.00 83.12 90 ASP A O 1
ATOM 754 N N . GLU A 1 91 ? 16.541 14.805 -10.381 1.00 71.56 91 GLU A N 1
ATOM 755 C CA . GLU A 1 91 ? 16.862 13.562 -9.651 1.00 71.56 91 GLU A CA 1
ATOM 756 C C . GLU A 1 91 ? 16.685 13.674 -8.124 1.00 71.56 91 GLU A C 1
ATOM 758 O O . GLU A 1 91 ? 16.175 12.738 -7.504 1.00 71.56 91 GLU A O 1
ATOM 763 N N . GLU A 1 92 ? 17.016 14.835 -7.555 1.00 69.69 92 GLU A N 1
ATOM 764 C CA . GLU A 1 92 ? 16.999 15.112 -6.113 1.00 69.69 92 GLU A CA 1
ATOM 765 C C . GLU A 1 92 ? 15.592 15.402 -5.548 1.00 69.69 92 GLU A C 1
ATOM 767 O O . GLU A 1 92 ? 15.312 15.083 -4.393 1.00 69.69 92 GLU A O 1
ATOM 772 N N . GLU A 1 93 ? 14.681 15.964 -6.352 1.00 78.44 93 GLU A N 1
ATOM 773 C CA . GLU A 1 93 ? 13.316 16.343 -5.930 1.00 78.44 93 GLU A CA 1
ATOM 774 C C . GLU A 1 93 ? 12.216 15.501 -6.605 1.00 78.44 93 GLU A C 1
ATOM 776 O O . GLU A 1 93 ? 11.018 15.702 -6.380 1.00 78.44 93 GLU A O 1
ATOM 781 N N . CYS A 1 94 ? 12.591 14.510 -7.420 1.00 78.81 94 CYS A N 1
ATOM 782 C CA . CYS A 1 94 ? 11.631 13.689 -8.142 1.00 78.81 94 CYS A CA 1
ATOM 783 C C . CYS A 1 94 ? 10.772 12.853 -7.183 1.00 78.81 94 CYS A C 1
ATOM 785 O O . CYS A 1 94 ? 11.259 12.007 -6.435 1.00 78.81 94 CYS A O 1
ATOM 787 N N . SER A 1 95 ? 9.448 12.994 -7.278 1.00 79.12 95 SER A N 1
ATOM 788 C CA . SER A 1 95 ? 8.504 12.182 -6.494 1.00 79.12 95 SER A CA 1
ATOM 789 C C . SER A 1 95 ? 8.412 10.714 -6.958 1.00 79.12 95 SER A C 1
ATOM 791 O O . SER A 1 95 ? 7.723 9.903 -6.334 1.00 79.12 95 SER A O 1
ATOM 793 N N . TYR A 1 96 ? 9.078 10.351 -8.060 1.00 83.12 96 TYR A N 1
ATOM 794 C CA . TYR A 1 96 ? 9.062 9.008 -8.646 1.00 83.12 96 TYR A CA 1
ATOM 795 C C . TYR A 1 96 ? 10.278 8.171 -8.220 1.00 83.12 96 TYR A C 1
ATOM 797 O O . TYR A 1 96 ? 11.296 8.678 -7.768 1.00 83.12 96 TYR A O 1
ATOM 805 N N . PHE A 1 97 ? 10.187 6.845 -8.358 1.00 84.69 97 PHE A N 1
ATOM 806 C CA . PHE A 1 97 ? 11.271 5.947 -7.955 1.00 84.69 97 PHE A CA 1
ATOM 807 C C . PHE A 1 97 ? 12.404 5.902 -8.988 1.00 84.69 97 PHE A C 1
ATOM 809 O O . PHE A 1 97 ? 12.181 5.490 -10.133 1.00 84.69 97 PHE A O 1
ATOM 816 N N . HIS A 1 98 ? 13.617 6.247 -8.550 1.00 86.19 98 HIS A N 1
ATOM 817 C CA . HIS A 1 98 ? 14.879 6.061 -9.270 1.00 86.19 98 HIS A CA 1
ATOM 818 C C . HIS A 1 98 ? 15.638 4.864 -8.681 1.00 86.19 98 HIS A C 1
ATOM 820 O O . HIS A 1 98 ? 16.125 4.940 -7.551 1.00 86.19 98 HIS A O 1
ATOM 826 N N . PRO A 1 99 ? 15.703 3.715 -9.376 1.00 85.12 99 PRO A N 1
ATOM 827 C CA . PRO A 1 99 ? 16.480 2.588 -8.884 1.00 85.12 99 PRO A CA 1
ATOM 828 C C . PRO A 1 99 ? 17.981 2.828 -9.055 1.00 85.12 99 PRO A C 1
ATOM 830 O O . PRO A 1 99 ? 18.438 3.095 -10.162 1.00 85.12 99 PRO A O 1
ATOM 833 N N . HIS A 1 100 ? 18.746 2.605 -7.988 1.00 83.00 100 HIS A N 1
ATOM 834 C CA . HIS A 1 100 ? 20.215 2.545 -8.032 1.00 83.00 100 HIS A CA 1
ATOM 835 C C . HIS A 1 100 ? 20.759 1.110 -7.954 1.00 83.00 100 HIS A C 1
ATOM 837 O O . HIS A 1 100 ? 21.956 0.882 -8.095 1.00 83.00 100 HIS A O 1
ATOM 843 N N . GLU A 1 101 ? 19.879 0.125 -7.760 1.00 85.50 101 GLU A N 1
ATOM 844 C CA . GLU A 1 101 ? 20.254 -1.270 -7.535 1.00 85.50 101 GLU A CA 1
ATOM 845 C C . GLU A 1 101 ? 19.731 -2.201 -8.634 1.00 85.50 101 GLU A C 1
ATOM 847 O O . GLU A 1 101 ? 18.623 -2.039 -9.171 1.00 85.50 101 GLU A O 1
ATOM 852 N N . GLN A 1 102 ? 20.529 -3.229 -8.937 1.00 87.31 102 GLN A N 1
ATOM 853 C CA . GLN A 1 102 ? 20.121 -4.322 -9.813 1.00 87.31 102 GLN A CA 1
ATOM 854 C C . GLN A 1 102 ? 19.002 -5.145 -9.172 1.00 87.31 102 GLN A C 1
ATOM 856 O O . GLN A 1 102 ? 18.955 -5.353 -7.962 1.00 87.31 102 GLN A O 1
ATOM 861 N N . CYS A 1 103 ? 18.089 -5.651 -9.996 1.00 87.94 103 CYS A N 1
ATOM 862 C CA . CYS A 1 103 ? 17.007 -6.496 -9.517 1.00 87.94 103 CYS A CA 1
ATOM 863 C C . CYS A 1 103 ? 17.556 -7.821 -8.953 1.00 87.94 103 CYS A C 1
ATOM 865 O O . CYS A 1 103 ? 18.074 -8.634 -9.723 1.00 87.94 103 CYS A O 1
ATOM 867 N N . PRO A 1 104 ? 17.325 -8.136 -7.665 1.00 87.31 104 PRO A N 1
ATOM 868 C CA . PRO A 1 104 ? 17.849 -9.354 -7.034 1.00 87.31 104 PRO A CA 1
ATOM 869 C C . PRO A 1 104 ? 17.188 -10.636 -7.557 1.00 87.31 104 PRO A C 1
ATOM 871 O O . PRO A 1 104 ? 17.626 -11.746 -7.270 1.00 87.31 104 PRO A O 1
ATOM 874 N N . ARG A 1 105 ? 16.084 -10.499 -8.300 1.00 86.88 105 ARG A N 1
ATOM 875 C CA . ARG A 1 105 ? 15.331 -11.622 -8.869 1.00 86.88 105 ARG A CA 1
ATOM 876 C C . ARG A 1 105 ? 15.618 -11.836 -10.344 1.00 86.88 105 ARG A C 1
ATOM 878 O O . ARG A 1 105 ? 15.063 -12.766 -10.922 1.00 86.88 105 ARG A O 1
ATOM 885 N N . TRP A 1 106 ? 16.431 -10.996 -10.975 1.00 85.25 106 TRP A N 1
ATOM 886 C CA . TRP A 1 106 ? 16.826 -11.204 -12.361 1.00 85.25 106 TRP A CA 1
ATOM 887 C C . TRP A 1 106 ? 17.709 -12.467 -12.479 1.00 85.25 106 TRP A C 1
ATOM 889 O O . TRP A 1 106 ? 18.511 -12.710 -11.581 1.00 85.25 106 TRP A O 1
ATOM 899 N N . PRO A 1 107 ? 17.557 -13.327 -13.513 1.00 83.44 107 PRO A N 1
ATOM 900 C CA . PRO A 1 107 ? 16.662 -13.251 -14.681 1.00 83.44 107 PRO A CA 1
ATOM 901 C C . PRO A 1 107 ? 15.266 -13.863 -14.461 1.00 83.44 107 PRO A C 1
ATOM 903 O O . PRO A 1 107 ? 14.440 -13.895 -15.370 1.00 83.44 107 PRO A O 1
ATOM 906 N N . LYS A 1 108 ? 14.965 -14.356 -13.255 1.00 82.69 108 LYS A N 1
ATOM 907 C CA . LYS A 1 108 ? 13.669 -14.960 -12.887 1.00 82.69 108 LYS A CA 1
ATOM 908 C C . LYS A 1 108 ? 12.607 -13.920 -12.490 1.00 82.69 108 LYS A C 1
ATOM 910 O O . LYS A 1 108 ? 11.585 -14.262 -11.894 1.00 82.69 108 LYS A O 1
ATOM 915 N N . CYS A 1 109 ? 12.839 -12.641 -12.778 1.00 83.06 109 CYS A N 1
ATOM 916 C CA . CYS A 1 109 ? 11.968 -11.560 -12.348 1.00 83.06 109 CYS A CA 1
ATOM 917 C C . CYS A 1 109 ? 10.629 -11.626 -13.095 1.00 83.06 109 CYS A C 1
ATOM 919 O O . CYS A 1 109 ? 10.568 -11.421 -14.303 1.00 83.06 109 CYS A O 1
ATOM 921 N N . LYS A 1 110 ? 9.536 -11.863 -12.361 1.00 81.81 110 LYS A N 1
ATOM 922 C CA . LYS A 1 110 ? 8.177 -11.943 -12.926 1.00 81.81 110 LYS A CA 1
ATOM 923 C C . LYS A 1 110 ? 7.569 -10.594 -13.324 1.00 81.81 110 LYS A C 1
ATOM 925 O O . LYS A 1 110 ? 6.543 -10.576 -13.992 1.00 81.81 110 LYS A O 1
ATOM 930 N N . PHE A 1 111 ? 8.169 -9.489 -12.878 1.00 79.56 111 PHE A N 1
ATOM 931 C CA . PHE A 1 111 ? 7.648 -8.135 -13.092 1.00 79.56 111 PHE A CA 1
ATOM 932 C C . PHE A 1 111 ? 8.057 -7.546 -14.447 1.00 79.56 111 PHE A C 1
ATOM 934 O O . PHE A 1 111 ? 7.481 -6.546 -14.858 1.00 79.56 111 PHE A O 1
ATOM 941 N N . GLY A 1 112 ? 9.034 -8.145 -15.142 1.00 75.56 112 GLY A N 1
ATOM 942 C CA . GLY A 1 112 ? 9.469 -7.689 -16.464 1.00 75.56 112 GLY A CA 1
ATOM 943 C C . GLY A 1 112 ? 9.772 -6.186 -16.489 1.00 75.56 112 GLY A C 1
ATOM 944 O O . GLY A 1 112 ? 10.539 -5.696 -15.661 1.00 75.56 112 GLY A O 1
ATOM 945 N N . ALA A 1 113 ? 9.125 -5.462 -17.403 1.00 69.50 113 ALA A N 1
ATOM 946 C CA . ALA A 1 113 ? 9.259 -4.011 -17.555 1.00 69.50 113 ALA A CA 1
ATOM 947 C C . ALA A 1 113 ? 8.646 -3.192 -16.402 1.00 69.50 113 ALA A C 1
ATOM 949 O O . ALA A 1 113 ? 9.042 -2.053 -16.185 1.00 69.50 113 ALA A O 1
ATOM 950 N N . GLN A 1 114 ? 7.713 -3.766 -15.636 1.00 73.56 114 GLN A N 1
ATOM 951 C CA . GLN A 1 114 ? 7.097 -3.113 -14.475 1.00 73.56 114 GLN A CA 1
ATOM 952 C C . GLN A 1 114 ? 7.943 -3.262 -13.201 1.00 73.56 114 GLN A C 1
ATOM 954 O O . GLN A 1 114 ? 7.536 -2.826 -12.122 1.00 73.56 114 GLN A O 1
ATOM 959 N N . CYS A 1 115 ? 9.108 -3.913 -13.285 1.00 83.38 115 CYS A N 1
ATOM 960 C CA . CYS A 1 115 ? 10.020 -3.985 -12.157 1.00 83.38 115 CYS A CA 1
ATOM 961 C C . CYS A 1 115 ? 10.574 -2.593 -11.841 1.00 83.38 115 CYS A C 1
ATOM 963 O O . CYS A 1 115 ? 11.069 -1.892 -12.722 1.00 83.38 115 CYS A O 1
ATOM 965 N N . LEU A 1 116 ? 10.529 -2.214 -10.564 1.00 85.00 116 LEU A N 1
ATOM 966 C CA . LEU A 1 116 ? 11.063 -0.933 -10.116 1.00 85.00 116 LEU A CA 1
ATOM 967 C C . LEU A 1 116 ? 12.596 -0.872 -10.209 1.00 85.00 116 LEU A C 1
ATOM 969 O O . LEU A 1 116 ? 13.130 0.216 -10.357 1.00 85.00 116 LEU A O 1
ATOM 973 N N . PHE A 1 117 ? 13.292 -2.013 -10.182 1.00 87.00 117 PHE A N 1
ATOM 974 C CA . PHE A 1 117 ? 14.758 -2.118 -10.143 1.00 87.00 117 PHE A CA 1
ATOM 975 C C . PHE A 1 117 ? 15.411 -2.159 -11.536 1.00 87.00 117 PHE A C 1
ATOM 977 O O . PHE A 1 117 ? 14.728 -2.207 -12.563 1.00 87.00 117 PHE A O 1
ATOM 984 N N . ILE A 1 118 ? 16.747 -2.125 -11.581 1.00 85.69 118 ILE A N 1
ATOM 985 C CA . ILE A 1 118 ? 17.515 -2.172 -12.833 1.00 85.69 118 ILE A CA 1
ATOM 986 C C . ILE A 1 118 ? 17.589 -3.621 -13.347 1.00 85.69 118 ILE A C 1
ATOM 988 O O . ILE A 1 118 ? 17.960 -4.534 -12.607 1.00 85.69 118 ILE A O 1
ATOM 992 N N . HIS A 1 119 ? 17.251 -3.843 -14.619 1.00 84.62 119 HIS A N 1
ATOM 993 C CA . HIS A 1 119 ? 17.523 -5.087 -15.349 1.00 84.62 119 HIS A CA 1
ATOM 994 C C . HIS A 1 119 ? 18.614 -4.824 -16.400 1.00 84.62 119 HIS A C 1
ATOM 996 O O . HIS A 1 119 ? 18.601 -3.751 -17.002 1.00 84.62 119 HIS A O 1
ATOM 1002 N N . PRO A 1 120 ? 19.534 -5.768 -16.654 1.00 82.69 120 PRO A N 1
ATOM 1003 C CA . PRO A 1 120 ? 20.509 -5.632 -17.730 1.00 82.69 120 PRO A CA 1
ATOM 1004 C C . PRO A 1 120 ? 19.832 -5.725 -19.109 1.00 82.69 120 PRO A C 1
ATOM 1006 O O . PRO A 1 120 ? 18.877 -6.482 -19.301 1.00 82.69 120 PRO A O 1
ATOM 1009 N N . THR A 1 121 ? 20.354 -4.985 -20.087 1.00 79.81 121 THR A N 1
ATOM 1010 C CA . THR A 1 121 ? 19.866 -4.920 -21.476 1.00 79.81 121 THR A CA 1
ATOM 1011 C C . THR A 1 121 ? 20.383 -6.095 -22.311 1.00 79.81 121 THR A C 1
ATOM 1013 O O . THR A 1 121 ? 21.121 -5.939 -23.279 1.00 79.81 121 THR A O 1
ATOM 1016 N N . ILE A 1 122 ? 20.021 -7.315 -21.910 1.00 83.44 122 ILE A N 1
ATOM 1017 C CA . ILE A 1 122 ? 20.417 -8.539 -22.619 1.00 83.44 122 ILE A CA 1
ATOM 1018 C C . ILE A 1 122 ? 19.319 -8.927 -23.602 1.00 83.44 122 ILE A C 1
ATOM 1020 O O . ILE A 1 122 ? 18.193 -9.198 -23.182 1.00 83.44 122 ILE A O 1
ATOM 1024 N N . ALA A 1 123 ? 19.655 -9.007 -24.890 1.00 83.25 123 ALA A N 1
ATOM 1025 C CA . ALA A 1 123 ? 18.723 -9.396 -25.944 1.00 83.25 123 ALA A CA 1
ATOM 1026 C C . ALA A 1 123 ? 18.111 -10.785 -25.696 1.00 83.25 123 ALA A C 1
ATOM 1028 O O . ALA A 1 123 ? 18.784 -11.746 -25.311 1.00 83.25 123 ALA A O 1
ATOM 1029 N N . CYS A 1 124 ? 16.808 -10.907 -25.938 1.00 86.12 124 CYS A N 1
ATOM 1030 C CA . CYS A 1 124 ? 16.111 -12.175 -25.851 1.00 86.12 124 CYS A CA 1
ATOM 1031 C C . CYS A 1 124 ? 16.580 -13.100 -26.973 1.00 86.12 124 CYS A C 1
ATOM 1033 O O . CYS A 1 124 ? 16.430 -12.776 -28.148 1.00 86.12 124 CYS A O 1
ATOM 1035 N N . LYS A 1 125 ? 17.045 -14.306 -26.624 1.00 86.38 125 LYS A N 1
ATOM 1036 C CA . LYS A 1 125 ? 17.454 -15.322 -27.612 1.00 86.38 125 LYS A CA 1
ATOM 1037 C C . LYS A 1 125 ? 16.351 -15.720 -28.603 1.00 86.38 125 LYS A C 1
ATOM 1039 O O . LYS A 1 125 ? 16.649 -16.252 -29.662 1.00 86.38 125 LYS A O 1
ATOM 1044 N N . PHE A 1 126 ? 15.085 -15.515 -28.233 1.00 85.62 126 PHE A N 1
ATOM 1045 C CA . PHE A 1 126 ? 13.924 -15.802 -29.080 1.00 85.62 126 PHE A CA 1
ATOM 1046 C C . PHE A 1 126 ? 13.469 -14.585 -29.899 1.00 85.62 126 PHE A C 1
ATOM 1048 O O . PHE A 1 126 ? 12.548 -14.714 -30.704 1.00 85.62 126 PHE A O 1
ATOM 1055 N N . GLY A 1 127 ? 14.090 -13.419 -29.689 1.00 83.81 127 GLY A N 1
ATOM 1056 C CA . GLY A 1 127 ? 13.789 -12.181 -30.400 1.00 83.81 127 GLY A CA 1
ATOM 1057 C C . GLY A 1 127 ? 12.295 -11.869 -30.424 1.00 83.81 127 GLY A C 1
ATOM 1058 O O . GLY A 1 127 ? 11.588 -12.037 -29.431 1.00 83.81 127 GLY A O 1
ATOM 1059 N N . GLU A 1 128 ? 11.802 -11.449 -31.582 1.00 84.62 128 GLU A N 1
ATOM 1060 C CA . GLU A 1 128 ? 10.403 -11.067 -31.807 1.00 84.62 128 GLU A CA 1
ATOM 1061 C C . GLU A 1 128 ? 9.409 -12.232 -31.658 1.00 84.62 128 GLU A C 1
ATOM 1063 O O . GLU A 1 128 ? 8.250 -12.008 -31.319 1.00 84.62 128 GLU A O 1
ATOM 1068 N N . ASN A 1 129 ? 9.873 -13.480 -31.784 1.00 84.94 129 ASN A N 1
ATOM 1069 C CA . ASN A 1 129 ? 9.054 -14.690 -31.640 1.00 84.94 129 ASN A CA 1
ATOM 1070 C C . ASN A 1 129 ? 8.867 -15.131 -30.177 1.00 84.94 129 ASN A C 1
ATOM 1072 O 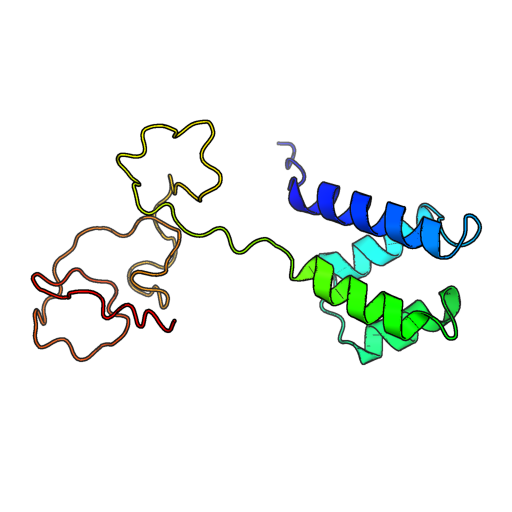O . ASN A 1 129 ? 8.311 -16.195 -29.895 1.00 84.94 129 ASN A O 1
ATOM 1076 N N . CYS A 1 130 ? 9.344 -14.340 -29.215 1.00 84.00 130 CYS A N 1
ATOM 1077 C CA . CYS A 1 130 ? 9.195 -14.647 -27.802 1.00 84.00 130 CYS A CA 1
ATOM 1078 C C . CYS A 1 130 ? 7.730 -14.527 -27.343 1.00 84.00 130 CYS A C 1
ATOM 1080 O O . CYS A 1 130 ? 7.220 -13.426 -27.110 1.00 84.00 130 CYS A O 1
ATOM 1082 N N . SER A 1 131 ? 7.089 -15.675 -27.107 1.00 85.81 131 SER A N 1
ATOM 1083 C CA . SER A 1 131 ? 5.711 -15.794 -26.606 1.00 85.81 131 SER A CA 1
ATOM 1084 C C . SER A 1 131 ? 5.556 -15.528 -25.103 1.00 85.81 131 SER A C 1
ATOM 1086 O O . SER A 1 131 ? 4.443 -15.550 -24.579 1.00 85.81 131 SER A O 1
ATOM 1088 N N . ARG A 1 132 ? 6.654 -15.271 -24.374 1.00 80.12 132 ARG A N 1
ATOM 1089 C CA . ARG A 1 132 ? 6.604 -15.009 -22.928 1.00 80.12 132 ARG A CA 1
ATOM 1090 C C . ARG A 1 132 ? 6.120 -13.572 -22.675 1.00 80.12 132 ARG A C 1
ATOM 1092 O O . ARG A 1 132 ? 6.853 -12.638 -23.016 1.00 80.12 132 ARG A O 1
ATOM 1099 N N . PRO A 1 133 ? 4.952 -13.372 -22.030 1.00 74.94 133 PRO A N 1
ATOM 1100 C CA . PRO A 1 133 ? 4.365 -12.041 -21.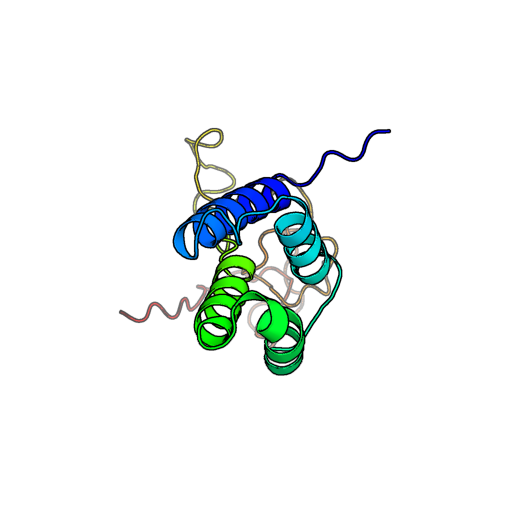845 1.00 74.94 133 PRO A CA 1
ATOM 1101 C C . PRO A 1 133 ? 5.245 -11.125 -20.982 1.00 74.94 133 PRO A C 1
ATOM 1103 O O . PRO A 1 133 ? 5.444 -9.967 -21.324 1.00 74.94 133 PRO A O 1
ATOM 1106 N N . ASN A 1 134 ? 5.869 -11.673 -19.933 1.00 72.81 134 ASN A N 1
ATOM 1107 C CA . ASN A 1 134 ? 6.772 -10.951 -19.028 1.00 72.81 134 ASN A CA 1
ATOM 1108 C C . ASN A 1 134 ? 8.224 -11.423 -19.190 1.00 72.81 134 ASN A C 1
ATOM 1110 O O . ASN A 1 134 ? 8.889 -11.775 -18.216 1.00 72.81 134 ASN A O 1
ATOM 1114 N N . CYS A 1 135 ? 8.704 -11.527 -20.431 1.00 78.62 135 CYS A N 1
ATOM 1115 C CA . CYS A 1 135 ? 10.086 -11.927 -20.684 1.00 78.62 135 CYS A CA 1
ATOM 1116 C C . CYS A 1 135 ? 11.068 -10.933 -20.034 1.00 78.62 135 CYS A C 1
ATOM 1118 O O . CYS A 1 135 ? 10.957 -9.728 -20.238 1.00 78.62 135 CYS A O 1
ATOM 1120 N N . ALA A 1 136 ? 12.037 -11.441 -19.267 1.00 79.00 136 ALA A N 1
ATOM 1121 C CA . ALA A 1 136 ? 13.022 -10.633 -18.538 1.00 79.00 136 ALA A CA 1
ATOM 1122 C C . ALA A 1 136 ? 14.195 -10.121 -19.405 1.00 79.00 136 ALA A C 1
ATOM 1124 O O . ALA A 1 136 ? 15.130 -9.530 -18.869 1.00 79.00 136 ALA A O 1
ATOM 1125 N N . TYR A 1 137 ? 14.155 -10.385 -20.714 1.00 82.44 137 TYR A N 1
ATOM 1126 C CA . TYR A 1 137 ? 15.186 -10.040 -21.694 1.00 82.44 137 TYR A CA 1
ATOM 1127 C C . TYR A 1 137 ? 14.660 -8.990 -22.681 1.00 82.44 137 TYR A C 1
ATOM 1129 O O . TYR A 1 137 ? 13.450 -8.895 -22.901 1.00 82.44 137 TYR A O 1
ATOM 1137 N N . ASP A 1 138 ? 15.564 -8.235 -23.294 1.00 81.44 138 ASP A N 1
ATOM 1138 C CA . ASP A 1 138 ? 15.261 -7.132 -24.206 1.00 81.44 138 ASP A CA 1
ATOM 1139 C C . ASP A 1 138 ? 14.768 -7.617 -25.586 1.00 81.44 138 ASP A C 1
ATOM 1141 O O . ASP A 1 138 ? 15.152 -8.696 -26.041 1.00 81.44 138 ASP A O 1
ATOM 1145 N N . HIS A 1 139 ? 13.873 -6.866 -26.237 1.00 82.06 139 HIS A N 1
ATOM 1146 C CA . HIS A 1 139 ? 13.337 -7.203 -27.564 1.00 82.06 139 HIS A CA 1
ATOM 1147 C C . HIS A 1 139 ? 13.390 -5.965 -28.469 1.00 82.06 139 HIS A C 1
ATOM 1149 O O . HIS A 1 139 ? 12.811 -4.945 -28.093 1.00 82.06 139 HIS A O 1
ATOM 1155 N N . PRO A 1 140 ? 13.951 -6.066 -29.687 1.00 66.81 140 PRO A N 1
ATOM 1156 C CA . PRO A 1 140 ? 14.226 -4.908 -30.543 1.00 66.81 140 PRO A CA 1
ATOM 1157 C C . PRO A 1 140 ? 12.985 -4.134 -31.044 1.00 66.81 140 PRO A C 1
ATOM 1159 O O . PRO A 1 140 ? 13.150 -3.031 -31.547 1.00 66.81 140 PRO A O 1
ATOM 1162 N N . HIS A 1 141 ? 11.752 -4.648 -30.883 1.00 58.53 141 HIS A N 1
ATOM 1163 C CA . HIS A 1 141 ? 10.520 -4.000 -31.381 1.00 58.53 141 HIS A CA 1
ATOM 1164 C C . HIS A 1 141 ? 9.266 -4.179 -30.504 1.00 58.53 141 HIS A C 1
ATOM 1166 O O . HIS A 1 141 ? 8.134 -4.107 -30.989 1.00 58.53 141 HIS A O 1
ATOM 1172 N N . LYS A 1 142 ? 9.396 -4.368 -29.185 1.00 52.81 142 LYS A N 1
ATOM 1173 C CA . LYS A 1 142 ? 8.207 -4.294 -28.317 1.00 52.81 142 LYS A CA 1
ATOM 1174 C C . LYS A 1 142 ? 7.891 -2.830 -28.008 1.00 52.81 142 LYS A C 1
ATOM 1176 O O . LYS A 1 142 ? 8.289 -2.320 -26.966 1.00 52.81 142 LYS A O 1
ATOM 1181 N N . LYS A 1 143 ? 7.089 -2.181 -28.872 1.00 47.69 143 LYS A N 1
ATOM 1182 C CA . LYS A 1 143 ? 6.162 -1.140 -28.396 1.00 47.69 143 LYS A CA 1
ATOM 1183 C C . LYS A 1 143 ? 5.389 -1.794 -27.262 1.00 47.69 143 LYS A C 1
ATOM 1185 O O . LYS A 1 143 ? 4.595 -2.706 -27.499 1.00 47.69 143 LYS A O 1
ATOM 1190 N N . GLN A 1 144 ? 5.709 -1.421 -26.030 1.00 51.25 144 GLN A N 1
ATOM 1191 C CA . GLN A 1 144 ? 4.933 -1.813 -24.870 1.00 51.25 144 GLN A CA 1
ATOM 1192 C C . G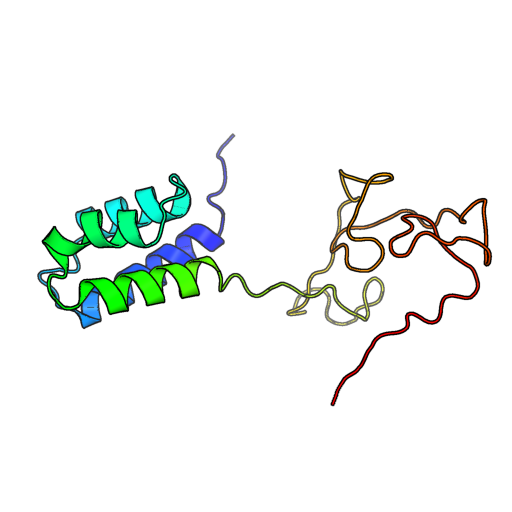LN A 1 144 ? 3.487 -1.462 -25.219 1.00 51.25 144 GLN A C 1
ATOM 1194 O O . GLN A 1 144 ? 3.178 -0.291 -25.422 1.00 51.25 144 GLN A O 1
ATOM 1199 N N . LYS A 1 145 ? 2.611 -2.461 -25.377 1.00 39.47 145 LYS A N 1
ATOM 1200 C CA . LYS A 1 145 ? 1.172 -2.204 -25.360 1.00 39.47 145 LYS A CA 1
ATOM 1201 C C . LYS A 1 145 ? 0.851 -1.801 -23.925 1.00 39.47 145 LYS A C 1
ATOM 1203 O O . LYS A 1 145 ? 0.456 -2.628 -23.110 1.00 39.47 145 LYS A O 1
ATOM 1208 N N . HIS A 1 146 ? 1.146 -0.547 -23.608 1.00 39.44 146 HIS A N 1
ATOM 1209 C CA . HIS A 1 146 ? 0.533 0.156 -22.511 1.00 39.44 146 HIS A CA 1
ATOM 1210 C C . HIS A 1 146 ? -0.941 0.237 -22.892 1.00 39.44 146 HIS A C 1
ATOM 1212 O O . HIS A 1 146 ? -1.309 0.829 -23.904 1.00 39.44 146 HIS A O 1
ATOM 1218 N N . ASN A 1 147 ? -1.764 -0.512 -22.167 1.00 34.88 147 ASN A N 1
ATOM 1219 C CA . ASN A 1 147 ? -3.202 -0.388 -22.274 1.00 34.88 147 ASN A CA 1
ATOM 1220 C C . ASN A 1 147 ? -3.572 0.886 -21.510 1.00 34.88 147 ASN A C 1
ATOM 1222 O O . ASN A 1 147 ? -3.907 0.827 -20.328 1.00 34.88 147 ASN A O 1
ATOM 1226 N N . ASP A 1 148 ? -3.392 2.032 -22.161 1.00 32.88 148 ASP A N 1
ATOM 1227 C CA . ASP A 1 148 ? -3.861 3.316 -21.660 1.00 32.88 148 ASP A CA 1
ATOM 1228 C C . ASP A 1 148 ? -5.380 3.354 -21.883 1.00 32.88 148 ASP A C 1
ATOM 1230 O O . ASP A 1 148 ? -5.871 3.701 -22.955 1.00 32.88 148 ASP A O 1
ATOM 1234 N N . ASN A 1 149 ? -6.127 2.891 -20.878 1.00 32.53 149 ASN A N 1
ATOM 1235 C CA . ASN A 1 149 ? -7.566 3.106 -20.792 1.00 32.53 149 ASN A CA 1
ATOM 1236 C C . ASN A 1 149 ? -7.816 4.450 -20.095 1.00 32.53 149 ASN A C 1
ATOM 1238 O O . ASN A 1 149 ? -7.621 4.535 -18.884 1.00 32.53 149 ASN A O 1
ATOM 1242 N N . ASN A 1 150 ? -8.308 5.396 -20.903 1.00 29.61 150 ASN A N 1
ATOM 1243 C CA . ASN A 1 150 ? -9.110 6.585 -20.583 1.00 29.61 150 ASN A CA 1
ATOM 1244 C C . ASN A 1 150 ? -8.503 7.645 -19.653 1.00 29.61 150 ASN A C 1
ATOM 1246 O O . ASN A 1 150 ? -8.566 7.471 -18.417 1.00 29.61 150 ASN A O 1
#

Organism: NCBI:txid1481888

Secondary structure (DSSP, 8-state):
---PPPHHHHHHHHHHHHHHHHH-TTT--HHHHHHHHHHHHH----HHHHHHHHHHHHGGGHHHHHHHHHHHHH-S---PBPSSTTS-TTTTT-SSB---SB-TTTTS-TTGGG-SSB---PBPTTGGG---TT-SSB-TT---------

Radius of gyration: 21.63 Å; chains: 1; bounding box: 45×32×58 Å

pLDDT: mean 77.74, std 15.28, range [29.61, 91.31]

Foldseek 3Di:
DDDDPDVLLVVLLVVLLVVQVVLHPVLSDPVVSVVLSCCLPVNPDDLVRQLVVCCVRRPPCSNVVSVVNVVVSVP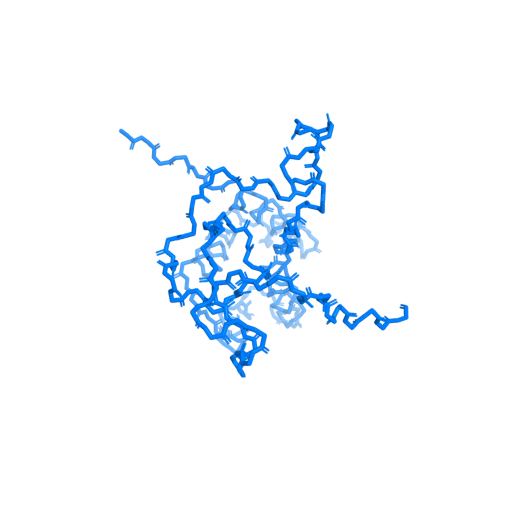PPPQFADPCPPPDPPVPPDSHQHAPDADPCPPVDQCAPRDNHDQDAAADPCAPVDPDPRHNYHHPDPPPPPVPDD

InterPro domains:
  IPR000571 Zinc finger, CCCH-type [PS50103] (89-122)
  IPR040366 Nuclear polyadenylated RNA-binding protein Nab2/ZC3H14 [PTHR14738] (75-143)